Protein AF-A0A392UAC8-F1 (afdb_monomer_lite)

Secondary structure (DSSP, 8-state):
-B--TTSTTPBPHHHHHHHHHHHTT---GGG--EEEEEEETT-SS--HHHHHHHHHHH-TTPEEEEEEEPP----

pLDDT: mean 93.1, std 9.24, range [46.66, 98.31]

Sequence (75 aa):
YVESAAFNPSLGPLQVAVVAFIAGGGGEYDEIVGAVLVEKDGAVVKQEGTVKLLLEAISPKCELQTFLCSYDQLN

Radius of gyration: 14.05 Å; chains: 1; bounding box: 42×23×33 Å

Structure (mmCIF, N/CA/C/O backbone):
data_AF-A0A392UAC8-F1
#
_entry.id   AF-A0A392UAC8-F1
#
loop_
_atom_site.group_PDB
_atom_site.id
_atom_site.type_symbol
_atom_site.label_atom_id
_atom_site.label_alt_id
_atom_site.label_comp_id
_atom_site.label_asym_id
_atom_site.label_entity_id
_atom_site.label_seq_id
_atom_site.pdbx_PDB_ins_code
_atom_site.Cartn_x
_atom_site.Cartn_y
_atom_site.Cartn_z
_atom_site.occupancy
_atom_site.B_iso_or_equiv
_atom_site.auth_seq_id
_atom_site.auth_comp_id
_atom_site.auth_asym_id
_atom_site.auth_atom_id
_atom_site.pdbx_PDB_model_num
ATOM 1 N N . TYR A 1 1 ? -1.873 -6.239 6.186 1.00 83.50 1 TYR A N 1
ATOM 2 C CA . TYR A 1 1 ? -1.541 -5.362 7.325 1.00 83.50 1 TYR A CA 1
ATOM 3 C C . TYR A 1 1 ? -1.147 -6.257 8.481 1.00 83.50 1 TYR A C 1
ATOM 5 O O . TYR A 1 1 ? -1.885 -7.198 8.753 1.00 83.50 1 TYR A O 1
ATOM 13 N N . VAL A 1 2 ? 0.019 -6.034 9.085 1.00 91.25 2 VAL A N 1
ATOM 14 C CA . VAL A 1 2 ? 0.464 -6.792 10.263 1.00 91.25 2 VAL A CA 1
ATOM 15 C C . VAL A 1 2 ? 0.698 -5.792 11.379 1.00 91.25 2 VAL A C 1
ATOM 17 O O . VAL A 1 2 ? 1.661 -5.031 11.346 1.00 91.25 2 VAL A O 1
ATOM 20 N N . GLU A 1 3 ? -0.222 -5.761 12.331 1.00 89.44 3 GLU A N 1
ATOM 21 C CA . GLU A 1 3 ? -0.173 -4.820 13.442 1.00 89.44 3 GLU A CA 1
ATOM 22 C C . GLU A 1 3 ? 0.720 -5.339 14.565 1.00 89.44 3 GLU A C 1
ATOM 24 O O . GLU A 1 3 ? 0.690 -6.521 14.913 1.00 89.44 3 GLU A O 1
ATOM 29 N N . SER A 1 4 ? 1.501 -4.438 15.151 1.00 92.62 4 SER A N 1
ATOM 30 C CA . SER A 1 4 ? 2.245 -4.704 16.372 1.00 92.62 4 SER A CA 1
ATOM 31 C C . SER A 1 4 ? 1.606 -4.002 17.561 1.00 92.62 4 SER A C 1
ATOM 33 O O . SER A 1 4 ? 1.219 -2.839 17.472 1.00 92.62 4 SER A O 1
ATOM 35 N N . ALA A 1 5 ? 1.627 -4.660 18.722 1.00 90.69 5 ALA A N 1
ATOM 36 C CA . ALA A 1 5 ? 1.234 -4.054 19.994 1.00 90.69 5 ALA A CA 1
ATOM 37 C C . ALA A 1 5 ? 2.069 -2.810 20.363 1.00 90.69 5 ALA A C 1
ATOM 39 O O . ALA A 1 5 ? 1.616 -1.973 21.136 1.00 90.69 5 ALA A O 1
ATOM 40 N N . ALA A 1 6 ? 3.282 -2.674 19.814 1.00 92.12 6 ALA A N 1
ATOM 41 C CA . ALA A 1 6 ? 4.142 -1.509 20.023 1.00 92.12 6 ALA A CA 1
ATOM 42 C C . ALA A 1 6 ? 3.887 -0.368 19.017 1.00 92.12 6 ALA A C 1
ATOM 44 O O . ALA A 1 6 ? 4.631 0.612 19.022 1.00 92.12 6 ALA A O 1
ATOM 45 N N . PHE A 1 7 ? 2.869 -0.497 18.156 1.00 87.62 7 PHE A N 1
ATOM 46 C CA . PHE A 1 7 ? 2.475 0.415 17.075 1.00 87.62 7 PHE A CA 1
ATOM 47 C C . PHE A 1 7 ? 3.549 0.651 16.003 1.00 87.62 7 PHE A C 1
ATOM 49 O O . PHE A 1 7 ? 3.351 0.260 14.856 1.00 87.62 7 PHE A O 1
ATOM 56 N N . ASN A 1 8 ? 4.701 1.220 16.358 1.00 88.81 8 ASN A N 1
ATOM 57 C CA . ASN A 1 8 ? 5.780 1.586 15.437 1.00 88.81 8 ASN A CA 1
ATOM 58 C C . ASN A 1 8 ? 6.320 0.424 14.582 1.00 88.81 8 ASN A C 1
ATOM 60 O O . ASN A 1 8 ? 6.613 0.666 13.415 1.00 88.81 8 ASN A O 1
ATOM 64 N N . PRO A 1 9 ? 6.450 -0.822 15.086 1.00 90.94 9 PRO A N 1
ATOM 65 C CA . PRO A 1 9 ? 6.912 -1.932 14.261 1.00 90.94 9 PRO A CA 1
ATOM 66 C C . PRO A 1 9 ? 5.766 -2.642 13.519 1.00 90.94 9 PRO A C 1
ATOM 68 O O . PRO A 1 9 ? 5.925 -3.788 13.105 1.00 90.94 9 PRO A O 1
ATOM 71 N N . SER A 1 10 ? 4.606 -1.996 13.358 1.00 93.50 10 SER A N 1
ATOM 72 C CA . SER A 1 10 ? 3.557 -2.483 12.457 1.00 93.50 10 SER A CA 1
ATOM 73 C C . SER A 1 10 ? 4.023 -2.396 11.007 1.00 93.50 10 SER A C 1
ATOM 75 O O . SER A 1 10 ? 4.655 -1.424 10.600 1.00 93.50 10 SER A O 1
ATOM 77 N N . LEU A 1 11 ? 3.671 -3.401 10.212 1.00 93.25 11 LEU A N 1
ATOM 78 C CA . LEU A 1 11 ? 3.968 -3.443 8.788 1.00 93.25 11 LEU A CA 1
ATOM 79 C C . LEU A 1 11 ? 2.719 -3.040 7.998 1.00 93.25 11 LEU A C 1
ATOM 81 O O . LEU A 1 11 ? 1.678 -3.717 8.034 1.00 93.25 11 LEU A O 1
ATOM 85 N N . GLY A 1 12 ? 2.828 -1.921 7.280 1.00 94.88 12 GLY A N 1
ATOM 86 C CA . GLY A 1 12 ? 1.750 -1.358 6.475 1.00 94.88 12 GLY A CA 1
ATOM 87 C C . GLY A 1 12 ? 1.275 -2.331 5.387 1.00 94.88 12 GLY A C 1
ATOM 88 O O . GLY A 1 12 ? 2.034 -3.197 4.943 1.00 94.88 12 GLY A O 1
ATOM 89 N N . PRO A 1 13 ? 0.015 -2.223 4.927 1.00 96.38 13 PRO A N 1
ATOM 90 C CA . PRO A 1 13 ? -0.549 -3.159 3.954 1.00 96.38 13 PRO A CA 1
ATOM 91 C C . PRO A 1 13 ? 0.252 -3.221 2.646 1.00 96.38 13 PRO A C 1
ATOM 93 O O . PRO A 1 13 ? 0.509 -4.317 2.154 1.00 96.38 13 PRO A O 1
ATOM 96 N N . LEU A 1 14 ? 0.717 -2.075 2.137 1.00 96.94 14 LEU A N 1
ATOM 97 C CA . LEU A 1 14 ? 1.541 -2.024 0.929 1.00 96.94 14 LEU A CA 1
ATOM 98 C C . LEU A 1 14 ? 2.913 -2.681 1.128 1.00 96.94 14 LEU A C 1
ATOM 100 O O . LEU A 1 14 ? 3.361 -3.416 0.258 1.00 96.94 14 LEU A O 1
ATOM 104 N N . GLN A 1 15 ? 3.557 -2.485 2.283 1.00 95.50 15 GLN A N 1
ATOM 105 C CA . GLN A 1 15 ? 4.855 -3.106 2.575 1.00 95.50 15 GLN A CA 1
ATOM 106 C C . GLN A 1 15 ? 4.755 -4.637 2.569 1.00 95.50 15 GLN A C 1
ATOM 108 O O . GLN A 1 15 ? 5.605 -5.306 1.992 1.00 95.50 15 GLN A O 1
ATOM 113 N N . VAL A 1 16 ? 3.683 -5.193 3.148 1.00 96.31 16 VAL A N 1
ATOM 114 C CA . VAL A 1 16 ? 3.407 -6.640 3.095 1.00 96.31 16 VAL A CA 1
ATOM 115 C C . VAL A 1 16 ? 3.220 -7.112 1.649 1.00 96.31 16 VAL A C 1
ATOM 117 O O . VAL A 1 16 ? 3.794 -8.129 1.264 1.00 96.31 16 VAL A O 1
ATOM 120 N N . ALA A 1 17 ? 2.442 -6.380 0.845 1.00 97.19 17 ALA A N 1
ATOM 121 C CA . ALA A 1 17 ? 2.179 -6.736 -0.549 1.00 97.19 17 ALA A CA 1
ATOM 122 C C . ALA A 1 17 ? 3.451 -6.699 -1.414 1.00 97.19 17 ALA A C 1
ATOM 124 O O . ALA A 1 17 ? 3.683 -7.621 -2.190 1.00 97.19 17 ALA A O 1
ATOM 125 N N . VAL A 1 18 ? 4.310 -5.690 -1.233 1.00 96.69 18 VAL A N 1
ATOM 126 C CA . VAL A 1 18 ? 5.599 -5.578 -1.936 1.00 96.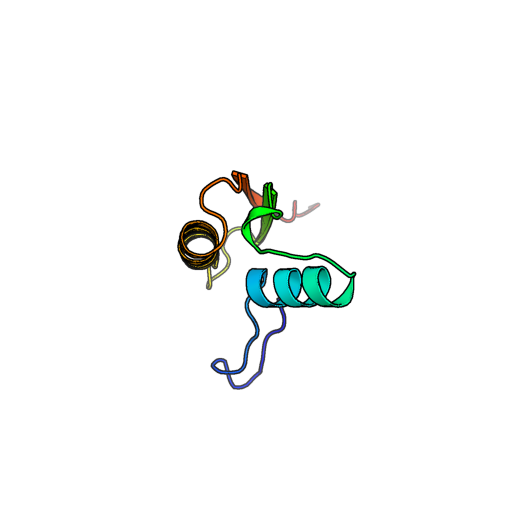69 18 VAL A CA 1
ATOM 127 C C . VAL A 1 18 ? 6.537 -6.724 -1.557 1.00 96.69 18 VAL A C 1
ATOM 129 O O . VAL A 1 18 ? 7.150 -7.326 -2.434 1.00 96.69 18 VAL A O 1
ATOM 132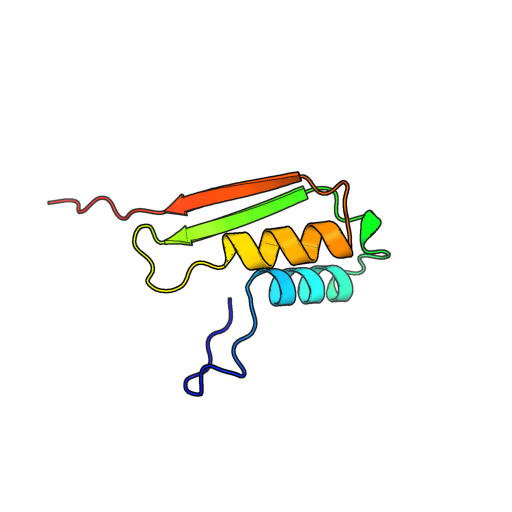 N N . VAL A 1 19 ? 6.613 -7.090 -0.272 1.00 96.25 19 VAL A N 1
ATOM 133 C CA . VAL A 1 19 ? 7.399 -8.260 0.158 1.00 96.25 19 VAL A CA 1
ATOM 134 C C . VAL A 1 19 ? 6.883 -9.537 -0.507 1.00 96.25 19 VAL A C 1
ATOM 136 O O . VAL A 1 19 ? 7.686 -10.338 -0.979 1.00 96.25 19 VAL A O 1
ATOM 139 N N . ALA A 1 20 ? 5.562 -9.721 -0.587 1.00 97.00 20 ALA A N 1
ATOM 140 C CA . ALA A 1 20 ? 4.968 -10.874 -1.258 1.00 97.00 20 ALA A CA 1
ATOM 141 C C . ALA A 1 20 ? 5.249 -10.886 -2.771 1.00 97.00 20 ALA A C 1
ATOM 143 O O . ALA A 1 20 ? 5.553 -11.945 -3.313 1.00 97.00 20 ALA A O 1
ATOM 144 N N . PHE A 1 21 ? 5.200 -9.728 -3.438 1.00 97.00 21 PHE A N 1
ATOM 145 C CA . PHE A 1 21 ? 5.558 -9.580 -4.852 1.00 97.00 21 PHE A CA 1
ATOM 146 C C . PHE A 1 21 ? 7.007 -10.011 -5.111 1.00 97.00 21 PHE A C 1
ATOM 148 O O . PHE A 1 21 ? 7.242 -10.885 -5.943 1.00 97.00 21 PHE A O 1
ATOM 155 N N . ILE A 1 22 ? 7.959 -9.485 -4.332 1.00 96.75 22 ILE A N 1
ATOM 156 C CA . ILE A 1 22 ? 9.385 -9.832 -4.442 1.00 96.75 22 ILE A CA 1
ATOM 157 C C . ILE A 1 22 ? 9.602 -11.324 -4.160 1.00 96.75 22 ILE A C 1
ATOM 159 O O . ILE A 1 22 ? 10.255 -12.022 -4.932 1.00 96.75 22 ILE A O 1
ATOM 163 N N . ALA A 1 23 ? 9.035 -11.841 -3.067 1.00 97.50 23 ALA A N 1
ATOM 164 C CA . ALA A 1 23 ? 9.171 -13.249 -2.699 1.00 97.50 23 ALA A CA 1
ATOM 165 C C . ALA A 1 23 ? 8.524 -14.196 -3.726 1.00 97.50 23 ALA A C 1
ATOM 167 O O . ALA A 1 23 ? 8.966 -15.333 -3.876 1.00 97.50 23 ALA A O 1
ATOM 168 N N . GLY A 1 24 ? 7.497 -13.726 -4.439 1.00 96.94 24 GLY A N 1
ATOM 169 C CA . GLY A 1 24 ? 6.840 -14.428 -5.539 1.00 96.94 24 GLY A CA 1
ATOM 170 C C . GLY A 1 24 ? 7.601 -14.391 -6.867 1.00 96.94 24 GLY A C 1
ATOM 171 O O . GLY A 1 24 ? 7.126 -14.981 -7.834 1.00 96.94 24 GLY A O 1
ATOM 172 N N . GLY A 1 25 ? 8.763 -13.732 -6.929 1.00 95.94 25 GLY A N 1
ATOM 173 C CA . GLY A 1 25 ? 9.580 -13.615 -8.140 1.00 95.94 25 GLY A CA 1
ATOM 174 C C . GLY A 1 25 ? 9.255 -12.404 -9.016 1.00 95.94 25 GLY A C 1
ATOM 175 O O . GLY A 1 25 ? 9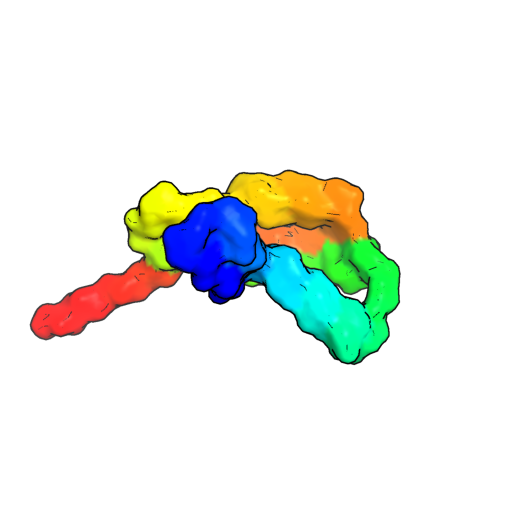.683 -12.374 -10.167 1.00 95.94 25 GLY A O 1
ATOM 176 N N . GLY A 1 26 ? 8.506 -11.427 -8.498 1.00 95.12 26 GLY A N 1
ATOM 177 C CA . GLY A 1 26 ? 8.356 -10.120 -9.134 1.00 95.12 26 GLY A CA 1
ATOM 178 C C . GLY A 1 26 ? 9.699 -9.393 -9.256 1.00 95.12 26 GLY A C 1
ATOM 179 O O . GLY A 1 26 ? 10.577 -9.569 -8.407 1.00 95.12 26 GLY A O 1
ATOM 180 N N . GLY A 1 27 ? 9.869 -8.616 -10.324 1.00 93.56 27 GLY A N 1
ATOM 181 C CA . GLY A 1 27 ? 11.106 -7.918 -10.645 1.00 93.56 27 GLY A CA 1
ATOM 182 C C . GLY A 1 27 ? 11.104 -6.476 -10.149 1.00 93.56 27 GLY A C 1
ATOM 183 O O . GLY A 1 27 ? 11.159 -6.210 -8.946 1.00 93.56 27 GLY A O 1
ATOM 184 N N . GLU A 1 28 ? 11.117 -5.541 -11.091 1.00 96.19 28 GLU A N 1
ATOM 185 C CA . GLU A 1 28 ? 11.209 -4.109 -10.813 1.00 96.19 28 GLU A CA 1
ATOM 186 C C . GLU A 1 28 ? 9.868 -3.545 -10.316 1.00 96.19 28 GLU A C 1
ATOM 188 O O . GLU A 1 28 ? 8.791 -4.076 -10.586 1.00 96.19 28 GLU A O 1
ATOM 193 N N . TYR A 1 29 ? 9.908 -2.462 -9.535 1.00 96.19 29 TYR A N 1
ATOM 194 C CA . TYR A 1 29 ? 8.682 -1.904 -8.954 1.00 96.19 29 TYR A CA 1
ATOM 195 C C . TYR A 1 29 ? 7.734 -1.307 -9.996 1.00 96.19 29 TYR A C 1
ATOM 197 O O . TYR A 1 29 ? 6.528 -1.296 -9.766 1.00 96.19 29 TYR A O 1
ATOM 205 N N . ASP A 1 30 ? 8.243 -0.852 -11.138 1.00 94.75 30 ASP A N 1
ATOM 206 C CA . ASP A 1 30 ? 7.434 -0.321 -12.237 1.00 94.75 30 ASP A CA 1
ATOM 207 C C . ASP A 1 30 ? 6.605 -1.400 -12.960 1.00 94.75 30 ASP A C 1
ATOM 209 O O . ASP A 1 30 ? 5.656 -1.066 -13.672 1.00 94.75 30 ASP A O 1
ATOM 213 N N . GLU A 1 31 ? 6.888 -2.683 -12.714 1.00 96.06 31 GLU A N 1
ATOM 214 C CA . GLU A 1 31 ? 6.052 -3.816 -13.127 1.00 96.06 31 GLU A CA 1
ATOM 215 C C . GLU A 1 31 ? 4.756 -3.923 -12.299 1.00 96.06 31 GLU A C 1
ATOM 217 O O . GLU A 1 31 ? 3.810 -4.610 -12.695 1.00 96.06 31 GLU A O 1
ATOM 222 N N . ILE A 1 32 ? 4.666 -3.230 -11.157 1.00 97.38 32 ILE A N 1
ATOM 223 C CA . ILE A 1 32 ? 3.436 -3.134 -10.365 1.00 97.38 32 ILE A CA 1
ATOM 224 C C . ILE A 1 32 ? 2.486 -2.164 -11.076 1.00 97.38 32 ILE A C 1
ATOM 226 O O . ILE A 1 32 ? 2.572 -0.952 -10.898 1.00 97.38 32 ILE A O 1
ATOM 230 N N . VAL A 1 33 ? 1.562 -2.700 -11.873 1.00 96.94 33 VAL A N 1
ATOM 231 C CA . VAL A 1 33 ? 0.618 -1.904 -12.686 1.00 96.94 33 VAL A CA 1
ATOM 232 C C . VAL A 1 33 ? -0.697 -1.564 -11.982 1.00 96.94 33 VAL A C 1
ATOM 234 O O . VAL A 1 33 ? -1.422 -0.679 -12.430 1.00 96.94 33 VAL A O 1
ATOM 237 N N . GLY A 1 34 ? -1.019 -2.244 -10.882 1.00 97.56 34 GLY A N 1
ATOM 238 C CA . GLY A 1 34 ? -2.263 -2.014 -10.156 1.00 97.56 34 GLY A CA 1
ATOM 239 C C . GLY A 1 34 ? -2.189 -2.451 -8.701 1.00 97.56 34 GLY A C 1
ATOM 240 O O . GLY A 1 34 ? -1.510 -3.419 -8.354 1.00 97.56 34 GLY A O 1
ATOM 241 N N . ALA A 1 35 ? -2.917 -1.737 -7.850 1.00 98.19 35 ALA A N 1
ATOM 242 C CA . ALA A 1 35 ? -3.044 -2.021 -6.434 1.00 98.19 35 ALA A CA 1
ATOM 243 C C . ALA A 1 35 ? -4.490 -1.822 -5.977 1.00 98.19 35 ALA A C 1
ATOM 245 O O . A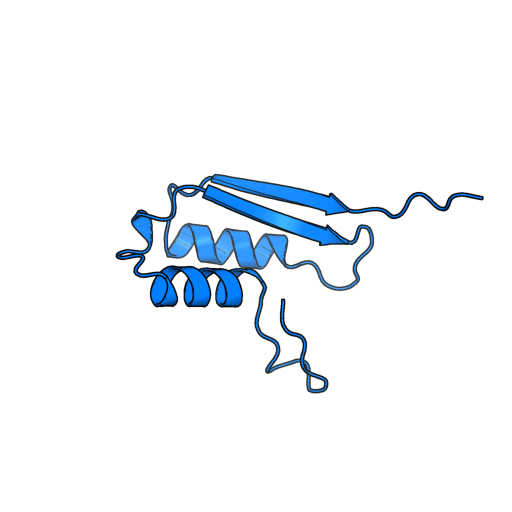LA A 1 35 ? -5.181 -0.888 -6.381 1.00 98.19 35 ALA A O 1
ATOM 246 N N . VAL A 1 36 ? -4.933 -2.695 -5.077 1.00 98.31 36 VAL A N 1
ATOM 247 C CA . VAL A 1 36 ? -6.224 -2.562 -4.405 1.00 98.31 36 VAL A CA 1
ATOM 248 C C . VAL A 1 36 ? -5.977 -2.471 -2.909 1.00 98.31 36 VAL A C 1
ATOM 250 O O . VAL A 1 36 ? -5.359 -3.358 -2.317 1.00 98.31 36 VAL A O 1
ATOM 253 N N . LEU A 1 37 ? -6.474 -1.402 -2.296 1.00 98.31 37 LEU A N 1
ATOM 254 C CA . LEU A 1 37 ? -6.501 -1.230 -0.853 1.00 98.31 37 LEU A CA 1
ATOM 255 C C . LEU A 1 37 ? -7.937 -1.407 -0.360 1.00 98.31 37 LEU A C 1
ATOM 257 O O . LEU A 1 37 ? -8.845 -0.702 -0.789 1.00 98.31 37 LEU A O 1
ATOM 261 N N . VAL A 1 38 ? -8.140 -2.332 0.571 1.00 96.69 38 VAL A N 1
ATOM 262 C CA . VAL A 1 38 ? -9.420 -2.482 1.269 1.00 96.69 38 VAL A CA 1
ATOM 263 C C . VAL A 1 38 ? -9.209 -2.121 2.728 1.00 96.69 38 VAL A C 1
ATOM 265 O O . VAL A 1 38 ? -8.360 -2.709 3.400 1.00 96.69 38 VAL A O 1
ATOM 268 N N . GLU A 1 39 ? -9.988 -1.167 3.223 1.00 95.44 39 GLU A N 1
ATOM 269 C CA . GLU A 1 39 ? -9.952 -0.736 4.618 1.00 95.44 39 GLU A CA 1
ATOM 270 C C . GLU A 1 39 ? -11.325 -0.863 5.258 1.00 95.44 39 GLU A C 1
ATOM 272 O O . GLU A 1 39 ? -12.350 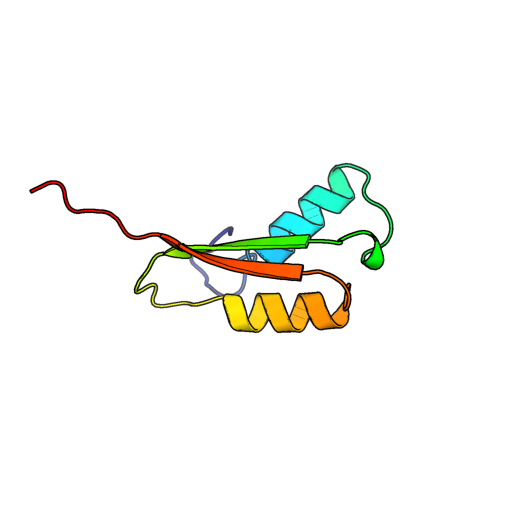-0.812 4.586 1.00 95.44 39 GLU A O 1
ATOM 277 N N . LYS A 1 40 ? -11.367 -0.989 6.583 1.00 94.25 40 LYS A N 1
ATOM 278 C CA . LYS A 1 40 ? -12.636 -0.939 7.305 1.00 94.25 40 LYS A CA 1
ATOM 279 C C . LYS A 1 40 ? -13.210 0.483 7.257 1.00 94.25 40 LYS A C 1
ATOM 281 O O . LYS A 1 40 ? -12.487 1.471 7.456 1.00 94.25 40 LYS A O 1
ATOM 286 N N . ASP A 1 41 ? -14.515 0.590 7.031 1.00 93.81 41 ASP A N 1
ATOM 287 C CA . ASP A 1 41 ? -15.219 1.857 7.179 1.00 93.81 41 ASP A CA 1
ATOM 288 C C . ASP A 1 41 ? -15.189 2.334 8.645 1.00 93.81 41 ASP A C 1
ATOM 290 O O . ASP A 1 41 ? -15.287 1.542 9.585 1.00 93.81 41 ASP A O 1
ATOM 294 N N . GLY A 1 42 ? -14.952 3.629 8.851 1.00 91.62 42 GLY A N 1
ATOM 295 C CA . GLY A 1 42 ? -14.760 4.209 10.184 1.00 91.62 42 GLY A CA 1
ATOM 296 C C . GLY A 1 42 ? -13.502 3.746 10.941 1.00 91.62 42 GLY A C 1
ATOM 297 O O . GLY A 1 42 ? -13.413 3.959 12.149 1.00 91.62 42 GLY A O 1
ATOM 298 N N . ALA A 1 43 ? -12.526 3.104 10.281 1.00 91.12 43 ALA A N 1
ATOM 299 C CA . ALA A 1 43 ? -11.245 2.779 10.915 1.00 91.12 43 ALA A CA 1
ATOM 300 C C . ALA A 1 43 ? -10.540 4.043 11.442 1.00 91.12 43 ALA A C 1
ATOM 302 O O . ALA A 1 43 ? -10.431 5.035 10.723 1.00 91.12 43 ALA A O 1
ATOM 303 N N . VAL A 1 44 ? -10.029 3.978 12.680 1.00 92.88 44 VAL A N 1
ATOM 304 C CA . VAL A 1 44 ? -9.294 5.083 13.334 1.00 92.88 44 VAL A CA 1
ATOM 305 C C . VAL A 1 44 ? -8.006 5.423 12.583 1.00 92.88 44 VAL A C 1
ATOM 307 O O . VAL A 1 44 ? -7.606 6.582 12.523 1.00 92.88 44 VAL A O 1
ATOM 310 N N . VAL A 1 45 ? -7.368 4.411 11.994 1.00 91.56 45 VAL A N 1
ATOM 311 C CA . VAL A 1 45 ? -6.169 4.565 11.171 1.00 91.56 45 VAL A CA 1
ATOM 312 C C . VAL A 1 45 ? -6.535 4.267 9.722 1.00 91.56 45 VAL A C 1
ATOM 314 O O . VAL A 1 45 ? -7.056 3.193 9.423 1.00 91.56 45 VAL A O 1
ATOM 317 N N . LYS A 1 46 ? -6.240 5.219 8.836 1.00 95.06 46 LYS A N 1
ATOM 318 C CA . LYS A 1 46 ? -6.385 5.103 7.381 1.00 95.06 46 LYS A CA 1
ATOM 319 C C . LYS A 1 46 ? -4.999 5.076 6.744 1.00 95.06 46 LYS A C 1
ATOM 321 O O . LYS A 1 46 ? -4.165 5.921 7.058 1.00 95.06 46 LYS A O 1
ATOM 326 N N . GLN A 1 47 ? -4.749 4.105 5.877 1.00 96.62 47 GLN A N 1
ATOM 327 C CA . GLN A 1 47 ? -3.471 3.880 5.197 1.00 96.62 47 GLN A CA 1
ATOM 328 C C . GLN A 1 47 ? -3.478 4.420 3.767 1.00 96.62 47 GLN A C 1
ATOM 330 O O . GLN A 1 47 ? -2.406 4.575 3.190 1.00 96.62 47 GLN A O 1
ATOM 335 N N . GLU A 1 48 ? -4.648 4.735 3.198 1.00 97.19 48 GLU A N 1
ATOM 336 C CA . GLU A 1 48 ? -4.806 5.174 1.803 1.00 97.19 48 GLU A CA 1
ATOM 337 C C . GLU A 1 48 ? -3.806 6.257 1.386 1.00 97.19 48 GLU A C 1
ATOM 339 O O . GLU A 1 48 ? -3.108 6.092 0.387 1.00 97.19 48 GLU A O 1
ATOM 344 N N . GLY A 1 49 ? -3.670 7.327 2.174 1.00 97.25 49 GLY A N 1
ATOM 345 C CA . GLY A 1 49 ? -2.733 8.409 1.861 1.00 97.25 49 GLY A CA 1
ATOM 346 C C . GLY A 1 49 ? -1.276 7.942 1.799 1.00 97.25 49 GLY A C 1
ATOM 347 O O . GLY A 1 49 ? -0.540 8.315 0.888 1.00 97.25 49 GLY A O 1
ATOM 348 N N . THR A 1 50 ? -0.861 7.081 2.730 1.00 96.75 50 THR A N 1
ATOM 349 C CA . THR A 1 50 ? 0.497 6.519 2.764 1.00 96.75 50 THR A CA 1
ATOM 350 C C . THR A 1 50 ? 0.728 5.525 1.628 1.00 96.75 50 THR A C 1
ATOM 352 O O . THR A 1 50 ? 1.795 5.537 1.019 1.00 96.75 50 THR A O 1
ATOM 355 N N . VAL A 1 51 ? -0.266 4.686 1.315 1.00 98.06 51 VAL A N 1
ATOM 356 C CA . VAL A 1 51 ? -0.211 3.736 0.195 1.00 98.06 51 VAL A CA 1
ATOM 357 C C . VAL A 1 51 ? -0.073 4.487 -1.123 1.00 98.06 51 VAL A C 1
ATOM 359 O O . VAL A 1 51 ? 0.807 4.154 -1.912 1.00 98.06 51 VAL A O 1
ATOM 362 N N . LYS A 1 52 ? -0.881 5.530 -1.329 1.00 97.94 52 LYS A N 1
ATOM 363 C CA . LYS A 1 52 ? -0.816 6.378 -2.518 1.00 97.94 52 LYS A CA 1
ATOM 364 C C . LYS A 1 52 ? 0.554 7.038 -2.669 1.00 97.94 52 LYS A C 1
ATOM 366 O O . LYS A 1 52 ? 1.181 6.877 -3.708 1.00 97.94 52 LYS A O 1
ATOM 371 N N . LEU A 1 53 ? 1.044 7.704 -1.620 1.00 97.94 53 LEU A N 1
ATOM 372 C CA . LEU A 1 53 ? 2.340 8.387 -1.646 1.00 97.94 53 LEU A CA 1
ATOM 373 C C . LEU A 1 53 ? 3.496 7.431 -1.979 1.00 97.94 53 LEU A C 1
ATOM 375 O O . LEU A 1 53 ? 4.390 7.774 -2.748 1.00 97.94 53 LEU A O 1
ATOM 379 N N . LEU A 1 54 ? 3.492 6.232 -1.393 1.00 96.75 54 LEU A N 1
ATOM 380 C CA . LEU A 1 54 ? 4.558 5.263 -1.626 1.00 96.75 54 LEU A CA 1
ATOM 381 C C . LEU A 1 54 ? 4.465 4.635 -3.025 1.00 96.75 54 LEU A C 1
ATOM 383 O O . LEU A 1 54 ? 5.498 4.484 -3.671 1.00 96.75 54 LEU A O 1
ATOM 387 N N . LEU A 1 55 ? 3.262 4.313 -3.516 1.00 97.62 55 LEU A N 1
ATOM 388 C CA . LEU A 1 55 ? 3.076 3.829 -4.890 1.00 97.62 55 LEU A CA 1
ATOM 389 C C . LEU A 1 55 ? 3.509 4.871 -5.921 1.00 97.62 55 LEU A C 1
ATOM 391 O O . LEU A 1 55 ? 4.234 4.519 -6.842 1.00 97.62 55 LEU A O 1
ATOM 395 N N . GLU A 1 56 ? 3.162 6.146 -5.735 1.00 97.19 56 GLU A N 1
ATOM 396 C CA . GLU A 1 56 ? 3.620 7.234 -6.611 1.00 97.19 56 GLU A CA 1
ATOM 397 C C . GLU A 1 56 ? 5.154 7.325 -6.679 1.00 97.19 56 GLU A C 1
ATOM 399 O O . GLU A 1 56 ? 5.707 7.650 -7.728 1.00 97.19 56 GLU A O 1
ATOM 404 N N . ALA A 1 57 ? 5.849 7.000 -5.584 1.00 97.62 57 ALA A N 1
ATOM 405 C CA . ALA A 1 57 ? 7.306 7.041 -5.525 1.00 97.62 57 ALA A CA 1
ATOM 406 C C . ALA A 1 57 ? 7.991 5.848 -6.218 1.00 97.62 57 ALA A C 1
ATOM 408 O O . ALA A 1 57 ? 9.068 6.025 -6.785 1.00 97.62 57 ALA A O 1
ATOM 409 N N . ILE A 1 58 ? 7.409 4.644 -6.150 1.00 96.50 58 ILE A N 1
ATOM 410 C CA . ILE A 1 58 ? 8.060 3.408 -6.635 1.00 96.50 58 ILE A CA 1
ATOM 411 C C . ILE A 1 58 ? 7.486 2.879 -7.955 1.00 96.50 58 ILE A C 1
ATOM 413 O O . ILE A 1 58 ? 8.203 2.232 -8.707 1.00 96.50 58 ILE A O 1
ATOM 417 N N . SER A 1 59 ? 6.210 3.149 -8.233 1.00 97.44 59 SER A N 1
ATOM 418 C CA . SER A 1 59 ? 5.499 2.752 -9.449 1.00 97.44 59 SER A CA 1
ATOM 419 C C . SER A 1 59 ? 4.447 3.808 -9.822 1.00 97.44 59 SER A C 1
ATOM 421 O O . SER A 1 59 ? 3.246 3.620 -9.612 1.00 97.44 59 SER A O 1
ATOM 423 N N . PRO A 1 60 ? 4.860 4.953 -10.394 1.00 96.94 60 PRO A N 1
ATOM 424 C CA . PRO A 1 60 ? 3.968 6.087 -10.664 1.00 96.94 60 PRO A CA 1
ATOM 425 C C . PRO A 1 60 ? 2.860 5.802 -11.691 1.00 96.94 60 PRO A C 1
ATOM 427 O O . PRO A 1 60 ? 1.959 6.619 -11.862 1.00 96.94 60 PRO A O 1
ATOM 430 N N . LYS A 1 61 ? 2.931 4.672 -12.404 1.00 96.56 61 LYS A N 1
ATOM 431 C CA . LYS A 1 61 ? 1.904 4.222 -13.356 1.00 96.56 61 LYS A CA 1
ATOM 432 C C . LYS A 1 61 ? 0.913 3.229 -12.739 1.00 96.56 61 LYS A C 1
ATOM 434 O O . LYS A 1 61 ? -0.012 2.815 -13.428 1.00 96.56 61 LYS A O 1
ATOM 439 N N . CYS A 1 62 ? 1.117 2.834 -11.482 1.00 97.81 62 CYS A N 1
ATOM 440 C CA . CYS A 1 62 ? 0.242 1.914 -10.774 1.00 97.81 62 CYS A CA 1
ATOM 441 C C . CYS A 1 62 ? -1.119 2.563 -10.501 1.00 97.81 62 CYS A C 1
ATOM 443 O O . CYS A 1 62 ? -1.204 3.603 -9.845 1.00 97.81 62 CYS A O 1
ATOM 445 N N . GLU A 1 63 ? -2.194 1.931 -10.964 1.00 97.94 63 GLU A N 1
ATOM 446 C CA . GLU A 1 63 ? -3.549 2.358 -10.626 1.00 97.94 63 GLU A CA 1
ATOM 447 C C . GLU A 1 63 ? -3.930 1.856 -9.227 1.00 97.94 63 GLU A C 1
ATOM 449 O O . GLU A 1 63 ? -4.008 0.650 -8.986 1.00 97.94 63 GLU A O 1
ATOM 454 N N . LEU A 1 64 ? -4.191 2.781 -8.299 1.00 98.25 64 LEU A N 1
ATOM 455 C CA . LEU A 1 64 ? -4.687 2.461 -6.959 1.00 98.25 64 LEU A CA 1
ATOM 456 C C . LEU A 1 64 ? -6.213 2.596 -6.900 1.00 98.25 64 LEU A C 1
ATOM 458 O O . LEU A 1 64 ? -6.755 3.668 -7.165 1.00 98.25 64 LEU A O 1
ATOM 462 N N . GLN A 1 65 ? -6.892 1.533 -6.468 1.00 98.31 65 GLN A N 1
ATOM 463 C CA . GLN A 1 65 ? -8.309 1.563 -6.102 1.00 98.31 65 GLN A CA 1
ATOM 464 C C . GLN A 1 65 ? -8.478 1.306 -4.604 1.00 98.31 65 GLN A C 1
ATOM 466 O O . GLN A 1 65 ? -7.910 0.352 -4.065 1.00 98.31 65 GLN A O 1
ATOM 471 N N . THR A 1 66 ? -9.294 2.128 -3.944 1.00 97.62 66 THR A N 1
ATOM 472 C CA . THR A 1 66 ? -9.592 1.998 -2.513 1.00 97.62 66 THR A CA 1
ATOM 473 C C . THR A 1 66 ? -11.052 1.614 -2.309 1.00 97.62 66 THR A C 1
ATOM 475 O O . THR A 1 66 ? -11.950 2.243 -2.867 1.00 97.62 66 THR A O 1
ATOM 478 N N . PHE A 1 67 ? -11.302 0.614 -1.464 1.00 97.25 67 PHE A N 1
ATOM 479 C CA . PHE A 1 67 ? -12.644 0.202 -1.057 1.00 97.25 67 PHE A CA 1
ATOM 480 C C . PHE A 1 67 ? -12.784 0.261 0.461 1.00 97.25 67 PHE A C 1
ATOM 482 O O . PHE A 1 67 ? -11.901 -0.183 1.200 1.00 97.25 67 PHE A O 1
ATOM 489 N N . LEU A 1 68 ? -13.924 0.771 0.925 1.00 96.19 68 LEU A N 1
ATOM 490 C CA . LEU A 1 68 ? -14.298 0.718 2.332 1.00 96.19 68 LEU A CA 1
ATOM 491 C C . LEU A 1 68 ? -15.236 -0.464 2.557 1.00 96.19 68 LEU A C 1
ATOM 493 O O . LEU A 1 68 ? -16.300 -0.554 1.952 1.00 96.19 68 LEU A O 1
ATOM 497 N N . CYS A 1 69 ? -14.821 -1.379 3.424 1.00 93.50 69 CYS A N 1
ATOM 498 C CA . CYS A 1 69 ? -15.622 -2.510 3.852 1.00 93.50 69 CYS A CA 1
ATOM 499 C C . CYS A 1 69 ? -16.412 -2.129 5.107 1.00 93.50 69 CYS A C 1
ATOM 501 O O . CYS A 1 69 ? -15.831 -1.809 6.152 1.00 93.50 69 CYS A O 1
ATOM 503 N N . SER A 1 70 ? -17.735 -2.182 5.001 1.00 90.06 70 SER A N 1
ATOM 504 C CA . SER A 1 70 ? -18.671 -2.108 6.116 1.00 90.06 70 SER A CA 1
ATOM 505 C C . SER A 1 70 ? -19.178 -3.509 6.452 1.00 90.06 70 SER A C 1
ATOM 507 O O . SER A 1 70 ? -19.311 -4.370 5.585 1.00 90.06 70 SER A O 1
ATOM 509 N N . TYR A 1 71 ? -19.481 -3.741 7.726 1.00 80.62 71 TYR A N 1
ATOM 510 C CA . TYR A 1 71 ? -20.353 -4.853 8.081 1.00 80.62 71 TYR A CA 1
ATOM 511 C C . TYR A 1 71 ? -21.784 -4.346 7.971 1.00 80.62 71 TYR A C 1
ATOM 513 O O . TYR A 1 71 ? -22.138 -3.400 8.678 1.00 80.62 71 TYR A O 1
ATOM 521 N N . ASP A 1 72 ? -22.609 -4.977 7.140 1.00 69.31 72 ASP A N 1
ATOM 522 C CA . ASP A 1 72 ? -24.047 -4.891 7.355 1.00 69.31 72 ASP A CA 1
ATOM 523 C C . ASP A 1 72 ? -24.325 -5.586 8.688 1.00 69.31 72 ASP A C 1
ATOM 525 O O . ASP A 1 72 ? -24.079 -6.786 8.847 1.00 69.31 72 ASP A O 1
ATOM 529 N N . GLN A 1 73 ? -24.790 -4.832 9.685 1.00 58.09 73 GLN A N 1
ATOM 530 C CA . GLN A 1 73 ? -25.417 -5.461 10.837 1.00 58.09 73 GLN A CA 1
ATOM 531 C C . GLN A 1 73 ? -26.698 -6.116 10.321 1.00 58.09 73 GLN A C 1
ATOM 533 O O . GLN A 1 73 ? -27.711 -5.446 10.126 1.00 58.09 73 GLN A O 1
ATOM 538 N N . LEU A 1 74 ? -26.635 -7.422 10.054 1.00 56.50 74 LEU A N 1
ATOM 539 C CA . LEU A 1 74 ? -27.821 -8.266 10.007 1.00 56.50 74 LEU A CA 1
ATOM 540 C C . LEU A 1 74 ? -28.468 -8.162 11.393 1.00 56.50 74 LEU A C 1
ATOM 542 O O . LEU A 1 74 ? -28.013 -8.804 12.341 1.00 56.50 74 LEU A O 1
ATOM 546 N N . ASN A 1 75 ? -29.438 -7.254 11.503 1.00 46.66 75 ASN A N 1
ATOM 547 C CA . ASN A 1 75 ? -30.333 -7.132 12.650 1.00 46.66 75 ASN A CA 1
ATOM 548 C C . ASN A 1 75 ? -31.268 -8.338 12.718 1.00 46.66 75 ASN A C 1
ATOM 550 O O . ASN A 1 75 ? -31.740 -8.769 11.639 1.00 46.66 75 ASN A O 1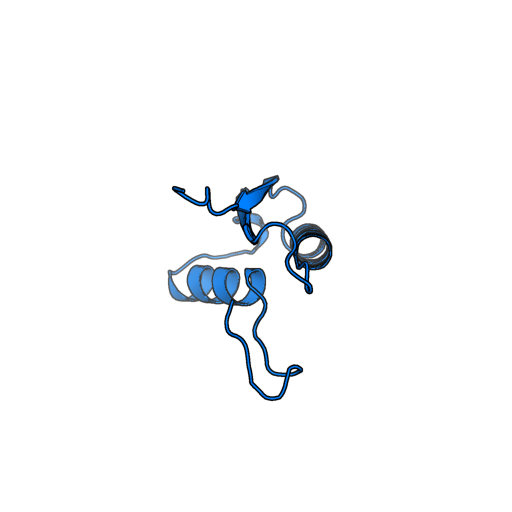
#

InterPro domains:
  IPR013171 Cytidine/deoxycytidylate deaminase, zinc-binding domain [PF08211] (1-51)
  IPR016193 Cytidine deaminase-like [SSF53927] (1-58)

Organism: NCBI:txid97028

Foldseek 3Di:
DAADPVRPPGQDPVNVVVVVCVVVVHDALLVQQEDEAEEEPPDPDDCVVVNQVVCCVRHVNYHYDYHYDYDDPPD